Protein AF-A0A0F9FQX2-F1 (afdb_monomer)

Organism: NCBI:txid412755

Mean predicted aligned error: 5.9 Å

Foldseek 3Di:
DDDDDDPDDPVRLLVVLLVVLVVVLVVQPPFAEEEEEEPDQQVVSVVSNVVNHPDDYHYWYWHWDQDPDPDRPLDIDTPDDTPDDCPPGHYHYTYNDDDPVSND

Sequence (104 aa):
MVTGKPLYTVNQIQDRVKEIADQVSRDFKGKELVVISILKGAFMFTSDLVRHIKVPLTMDFIIASSYLKTDSTGDITIHSDIRENIMDKDVLLVEDIIDSGVTL

Secondary structure (DSSP, 8-state):
---S--SS-HHHHHHHHHHHHHHHHHHTTTS-EEEEEEETTTHHHHHHHHTT--S-EEEEEEEEEE---SS----EEEEE---S--TTSEEEEE-S--SSSTT-

Solvent-accessible surface area (backbone atoms only — not comparable to full-atom values): 6418 Å² total; per-residue (Å²): 133,86,88,77,77,83,90,67,54,71,64,60,51,54,52,50,36,46,54,52,14,54,46,51,31,61,78,43,59,96,48,61,36,37,37,37,34,38,40,75,76,10,50,65,60,48,56,59,27,59,76,52,39,80,49,74,67,48,78,46,51,32,34,59,47,71,62,88,51,102,63,84,79,58,60,67,46,75,80,36,72,66,84,74,88,59,82,100,44,49,75,46,79,39,70,70,77,82,83,88,51,62,90,105

pLDDT: mean 88.08, std 15.4, range [46.09, 98.69]

Nearest PDB structures (foldseek):
  1r3u-assembly1_A  TM=9.467E-01  e=4.058E-10  Caldanaerobacter subterraneus subsp. tengcongensis
  4rqb-assembly1_A  TM=9.625E-01  e=9.499E-10  Staphylococcus aureus subsp. aureus USA300_TCH1516
  4rqa-assembly1_A  TM=9.697E-01  e=4.276E-09  Staphylococcus aureus subsp. aureus USA300_TCH1516
  2geb-assembly1_A  TM=8.931E-01  e=1.014E-09  Caldanaerobacter subterraneus subsp. tengcongensis
  3h83-assembly1_A  TM=8.248E-01  e=3.249E-08  Bacillus anthracis str. 'Ames Ancestor'

InterPro domains:
  IPR000836 Phosphoribosyltransferase domain [PF00156] (11-104)
  IPR000836 Phosphoribosyltransferase domain [cd06223] (17-104)
  IPR029057 Phosphoribosyltransferase-like [G3DSA:3.40.50.2020] (2-104)
  IPR029057 Phosphoribosyltransferase-like [SSF53271] (7-104)
  IPR050408 Hypoxanthine-guanine phosphoribosyltransferase [PTHR43340] (7-104)

Structure (mmCIF, N/CA/C/O backbone):
data_AF-A0A0F9FQX2-F1
#
_entry.id   AF-A0A0F9FQX2-F1
#
loop_
_atom_site.group_PDB
_atom_site.id
_atom_site.type_symbol
_atom_site.label_atom_id
_atom_site.label_alt_id
_atom_site.label_comp_id
_atom_site.label_asym_id
_atom_site.label_entity_id
_atom_site.label_seq_id
_atom_site.pdbx_PDB_ins_code
_atom_site.Cartn_x
_atom_site.Cartn_y
_atom_site.Cartn_z
_atom_site.occupancy
_atom_site.B_iso_or_equiv
_atom_site.auth_seq_id
_atom_site.auth_comp_id
_atom_site.auth_asym_id
_atom_site.auth_atom_id
_atom_site.pdbx_PDB_model_num
ATOM 1 N N . MET A 1 1 ? 23.729 -0.769 -13.251 1.00 48.34 1 MET A N 1
ATOM 2 C CA . MET A 1 1 ? 23.582 0.247 -14.315 1.00 48.34 1 MET A CA 1
ATOM 3 C C . MET A 1 1 ? 22.092 0.393 -14.560 1.00 48.34 1 MET A C 1
ATOM 5 O O . MET A 1 1 ? 21.460 -0.622 -14.811 1.00 48.34 1 MET A O 1
ATOM 9 N N . VAL A 1 2 ? 21.513 1.579 -14.372 1.00 59.69 2 VAL A N 1
ATOM 10 C CA . VAL A 1 2 ? 20.082 1.790 -14.644 1.00 59.69 2 VAL A CA 1
ATOM 11 C C . VAL A 1 2 ? 19.946 2.103 -16.130 1.00 59.69 2 VAL A C 1
ATOM 13 O O . VAL A 1 2 ? 20.414 3.142 -16.588 1.00 59.69 2 VAL A O 1
ATOM 16 N N . THR A 1 3 ? 19.366 1.185 -16.893 1.00 72.31 3 THR A N 1
ATOM 17 C CA . THR A 1 3 ? 18.969 1.406 -18.287 1.00 72.31 3 THR A CA 1
ATOM 18 C C . THR A 1 3 ? 17.573 2.023 -18.296 1.00 72.31 3 THR A C 1
ATOM 20 O O . THR A 1 3 ? 16.602 1.350 -17.973 1.00 72.31 3 THR A O 1
ATOM 23 N N . GLY A 1 4 ? 17.464 3.310 -18.636 1.00 84.25 4 GLY A N 1
ATOM 24 C CA . GLY A 1 4 ? 16.175 4.000 -18.777 1.00 84.25 4 GLY A CA 1
ATOM 25 C C . GLY A 1 4 ? 16.178 5.442 -18.267 1.00 84.25 4 GLY A C 1
ATOM 26 O O . GLY A 1 4 ? 17.123 5.887 -17.617 1.00 84.25 4 GLY A O 1
ATOM 27 N N . LYS A 1 5 ? 15.107 6.180 -18.579 1.00 89.44 5 LYS A N 1
ATOM 28 C CA . LYS A 1 5 ? 14.810 7.490 -17.977 1.00 89.44 5 LYS A CA 1
ATOM 29 C C . LYS A 1 5 ? 13.818 7.282 -16.824 1.00 89.44 5 LYS A C 1
ATOM 31 O O . LYS A 1 5 ? 12.867 6.529 -17.024 1.00 89.44 5 LYS A O 1
ATOM 36 N N . PRO A 1 6 ? 13.999 7.921 -15.652 1.00 89.81 6 PRO A N 1
ATOM 37 C CA . PRO A 1 6 ? 13.015 7.845 -14.573 1.00 89.81 6 PRO A CA 1
ATOM 38 C C . PRO A 1 6 ? 11.630 8.300 -15.054 1.00 89.81 6 PRO A C 1
ATOM 40 O O . PRO A 1 6 ? 11.515 9.393 -15.607 1.00 89.81 6 PRO A O 1
ATOM 43 N N . LEU A 1 7 ? 10.597 7.472 -14.849 1.00 94.69 7 LEU A N 1
ATOM 44 C CA . LEU A 1 7 ? 9.203 7.843 -15.142 1.00 94.69 7 LEU A CA 1
ATOM 45 C C . LEU A 1 7 ? 8.644 8.785 -14.072 1.00 94.69 7 LEU A C 1
ATOM 47 O O . LEU A 1 7 ? 7.994 9.775 -14.395 1.00 94.69 7 LEU A O 1
ATOM 51 N N . TYR A 1 8 ? 8.937 8.487 -12.806 1.00 96.00 8 TYR A N 1
ATOM 52 C CA . TYR A 1 8 ? 8.529 9.285 -11.659 1.00 96.00 8 TYR A CA 1
ATOM 53 C C . TYR A 1 8 ? 9.736 9.606 -10.788 1.00 96.00 8 TYR A C 1
ATOM 55 O O . TYR A 1 8 ? 10.628 8.779 -10.580 1.00 96.00 8 TYR A O 1
ATOM 63 N N . THR A 1 9 ? 9.758 10.829 -10.273 1.00 96.75 9 THR A N 1
ATOM 64 C CA . THR A 1 9 ? 10.696 11.239 -9.230 1.00 96.75 9 THR A CA 1
ATOM 65 C C . THR A 1 9 ? 10.264 10.687 -7.875 1.00 96.75 9 THR A C 1
ATOM 67 O O . THR A 1 9 ? 9.094 10.378 -7.653 1.00 96.75 9 THR A O 1
ATOM 70 N N . VAL A 1 10 ? 11.203 10.633 -6.930 1.00 96.06 10 VAL A N 1
ATOM 71 C CA . VAL A 1 10 ? 10.913 10.239 -5.543 1.00 96.06 10 VAL A CA 1
ATOM 72 C C . VAL A 1 10 ? 9.813 11.117 -4.938 1.00 96.06 10 VAL A C 1
ATOM 74 O O . VAL A 1 10 ? 8.893 10.590 -4.325 1.00 96.06 10 VAL A O 1
ATOM 77 N N . ASN A 1 11 ? 9.856 12.434 -5.165 1.00 98.00 11 ASN A N 1
ATOM 78 C CA . ASN A 1 11 ? 8.852 13.357 -4.630 1.00 98.00 11 ASN A CA 1
ATOM 79 C C . ASN A 1 11 ? 7.458 13.080 -5.203 1.00 98.00 11 ASN A C 1
ATOM 81 O O . ASN A 1 11 ? 6.510 12.991 -4.437 1.00 98.00 11 ASN A O 1
ATOM 85 N N . GLN A 1 12 ? 7.341 12.842 -6.515 1.00 98.19 12 GLN A N 1
ATOM 86 C CA . GLN A 1 12 ? 6.054 12.494 -7.130 1.00 98.19 12 GLN A CA 1
ATOM 87 C C . GLN A 1 12 ? 5.451 11.220 -6.528 1.00 98.19 12 GLN A C 1
ATOM 89 O O . GLN A 1 12 ? 4.247 11.168 -6.292 1.00 98.19 12 GLN A O 1
ATOM 94 N N . ILE A 1 13 ? 6.281 10.207 -6.255 1.00 98.12 13 ILE A N 1
ATOM 95 C CA . ILE A 1 13 ? 5.826 8.968 -5.6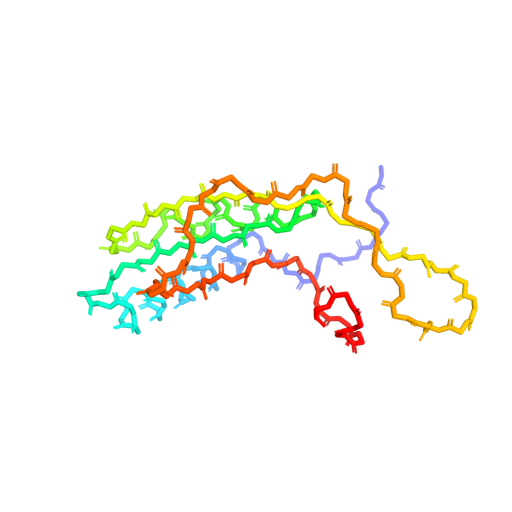14 1.00 98.12 13 ILE A CA 1
ATOM 96 C C . ILE A 1 13 ? 5.362 9.257 -4.183 1.00 98.12 13 ILE A C 1
ATOM 98 O O . ILE A 1 13 ? 4.258 8.871 -3.814 1.00 98.12 13 ILE A O 1
ATOM 102 N N . GLN A 1 14 ? 6.163 9.970 -3.387 1.00 98.38 14 GLN A N 1
ATOM 103 C CA . GLN A 1 14 ? 5.827 10.272 -1.991 1.00 98.38 14 GLN A CA 1
ATOM 104 C C . GLN A 1 14 ? 4.580 11.153 -1.856 1.00 98.38 14 GLN A C 1
ATOM 106 O O . GLN A 1 14 ? 3.764 10.925 -0.964 1.00 98.38 14 GLN A O 1
ATOM 111 N N . ASP A 1 15 ? 4.408 12.137 -2.735 1.00 98.56 15 ASP A N 1
ATOM 112 C CA . ASP A 1 15 ? 3.223 12.993 -2.741 1.00 98.56 15 ASP A CA 1
ATOM 113 C C . ASP A 1 15 ? 1.979 12.174 -3.094 1.00 98.56 15 ASP A C 1
ATOM 115 O O . ASP A 1 15 ? 0.975 12.236 -2.382 1.00 98.56 15 ASP A O 1
ATOM 119 N N . ARG A 1 16 ? 2.076 11.296 -4.101 1.00 98.50 16 ARG A N 1
ATOM 120 C CA . ARG A 1 16 ? 0.962 10.417 -4.462 1.00 98.50 16 ARG A CA 1
ATOM 121 C C . ARG A 1 16 ? 0.620 9.414 -3.359 1.00 98.50 16 ARG A C 1
ATOM 123 O O . ARG A 1 16 ? -0.557 9.172 -3.104 1.00 98.50 16 ARG A O 1
ATOM 130 N N . VAL A 1 17 ? 1.621 8.858 -2.678 1.00 98.62 17 VAL A N 1
ATOM 131 C CA . VAL A 1 17 ? 1.415 7.973 -1.521 1.00 98.62 17 VAL A CA 1
ATOM 132 C C . VAL A 1 17 ? 0.632 8.689 -0.419 1.00 98.62 17 VAL A C 1
ATOM 134 O O . VAL A 1 17 ? -0.322 8.121 0.111 1.00 98.62 17 VAL A O 1
ATOM 137 N N . LYS A 1 18 ? 0.989 9.938 -0.093 1.00 98.69 18 LYS A N 1
ATOM 138 C CA . LYS A 1 18 ? 0.277 10.735 0.921 1.00 98.69 18 LYS A CA 1
ATOM 139 C C . LYS A 1 18 ? -1.175 10.984 0.532 1.00 98.69 18 LYS A C 1
ATOM 141 O O . LYS A 1 18 ? -2.057 10.819 1.369 1.00 98.69 18 LYS A O 1
ATOM 146 N N . GLU A 1 19 ? -1.428 11.333 -0.729 1.00 98.69 19 GLU A N 1
ATOM 147 C CA . GLU A 1 19 ? -2.790 11.533 -1.237 1.00 98.69 19 GLU A CA 1
ATOM 148 C C . GLU A 1 19 ? -3.650 10.271 -1.079 1.00 98.69 19 GLU A C 1
ATOM 150 O O . GLU A 1 19 ? -4.789 10.354 -0.611 1.00 98.69 19 GLU A O 1
ATOM 155 N N . ILE A 1 20 ? -3.095 9.104 -1.429 1.00 98.56 20 ILE A N 1
ATOM 156 C CA . ILE A 1 20 ? -3.780 7.812 -1.290 1.00 98.56 20 ILE A CA 1
ATOM 157 C C . ILE A 1 20 ? -4.006 7.494 0.193 1.00 98.56 20 ILE A C 1
ATOM 159 O O . ILE A 1 20 ? -5.114 7.125 0.575 1.00 98.56 20 ILE A O 1
ATOM 163 N N . ALA A 1 21 ? -3.004 7.687 1.052 1.00 98.69 21 ALA A N 1
ATOM 164 C CA . ALA A 1 21 ? -3.136 7.452 2.488 1.00 98.69 21 ALA A CA 1
ATOM 165 C C . ALA A 1 21 ? -4.200 8.350 3.140 1.00 98.69 21 ALA A C 1
ATOM 167 O O . ALA A 1 21 ? -4.968 7.891 3.991 1.00 98.69 21 ALA A O 1
ATOM 168 N N . ASP A 1 22 ? -4.285 9.618 2.730 1.00 98.69 22 ASP A N 1
ATOM 169 C CA . ASP A 1 22 ? -5.316 10.545 3.195 1.00 98.69 22 ASP A CA 1
ATOM 170 C C . ASP A 1 22 ? -6.710 10.122 2.714 1.00 98.69 22 ASP A C 1
ATOM 172 O O . ASP A 1 22 ? -7.682 10.288 3.452 1.00 98.69 22 ASP A O 1
ATOM 176 N N . GLN A 1 23 ? -6.825 9.565 1.504 1.00 98.62 23 GLN A N 1
ATOM 177 C CA . GLN A 1 23 ? -8.072 8.976 1.015 1.00 98.62 23 GLN A CA 1
ATOM 178 C C . GLN A 1 23 ? -8.480 7.756 1.845 1.00 98.62 23 GLN A C 1
ATOM 180 O O . GLN A 1 23 ? -9.568 7.760 2.417 1.00 98.62 23 GLN A O 1
ATOM 185 N N . VAL A 1 24 ? -7.583 6.783 2.014 1.00 98.56 24 VAL A N 1
ATOM 186 C CA . VAL A 1 24 ? -7.811 5.595 2.853 1.00 98.56 24 VAL A CA 1
ATOM 187 C C . VAL A 1 24 ? -8.224 6.008 4.272 1.00 98.56 24 VAL A C 1
ATOM 189 O O . VAL A 1 24 ? -9.215 5.526 4.811 1.00 98.56 24 VAL A O 1
ATOM 192 N N . SER A 1 25 ? -7.540 6.986 4.865 1.00 98.56 25 SER A N 1
ATOM 193 C CA . SER A 1 25 ? -7.863 7.470 6.215 1.00 98.56 25 SER A CA 1
ATOM 194 C C . SER A 1 25 ? -9.275 8.054 6.334 1.00 98.56 25 SER A C 1
ATOM 196 O O . SER A 1 25 ? -9.880 7.976 7.404 1.00 98.56 25 SER A O 1
ATOM 198 N N . ARG A 1 26 ? -9.803 8.667 5.267 1.00 98.44 26 ARG A N 1
ATOM 199 C CA . ARG A 1 26 ? -11.188 9.163 5.238 1.00 98.44 26 ARG A CA 1
ATOM 200 C C . ARG A 1 26 ? -12.179 8.017 5.072 1.00 98.44 26 ARG A C 1
ATOM 202 O O . ARG A 1 26 ? -13.149 7.961 5.824 1.00 98.44 26 ARG A O 1
ATOM 209 N N . ASP A 1 27 ? -11.911 7.116 4.135 1.00 98.31 27 ASP A N 1
ATOM 210 C CA . ASP A 1 27 ? -12.835 6.053 3.729 1.00 98.31 27 ASP A CA 1
ATOM 211 C C . ASP A 1 27 ? -13.005 4.975 4.818 1.00 98.31 27 ASP A C 1
ATOM 213 O O . ASP A 1 27 ? -14.082 4.390 4.965 1.00 98.31 27 ASP A O 1
ATOM 217 N N . PHE A 1 28 ? -11.970 4.762 5.637 1.00 98.00 28 PHE A N 1
ATOM 218 C CA . PHE A 1 28 ? -11.960 3.784 6.734 1.00 98.00 28 PHE A CA 1
ATOM 219 C C . PHE A 1 28 ? -12.060 4.422 8.128 1.00 98.00 28 PHE A C 1
ATOM 221 O O . PHE A 1 28 ? -11.761 3.788 9.142 1.00 98.00 28 PHE A O 1
ATOM 228 N N . LYS A 1 29 ? -12.499 5.683 8.226 1.00 97.75 29 LYS A N 1
ATOM 229 C CA . LYS A 1 29 ? -12.668 6.351 9.523 1.00 97.75 29 LYS A CA 1
ATOM 230 C C . LYS A 1 29 ? -13.690 5.612 10.395 1.00 97.75 29 LYS A C 1
ATOM 232 O O . LYS A 1 29 ? -14.857 5.506 10.035 1.00 97.75 29 LYS A O 1
ATOM 237 N N . GLY A 1 30 ? -13.253 5.183 11.581 1.00 96.62 30 GLY A N 1
ATOM 238 C CA . GLY A 1 30 ? -14.098 4.469 12.545 1.00 96.62 30 GLY A CA 1
ATOM 239 C C . GLY A 1 30 ? -14.350 3.001 12.193 1.00 96.62 30 GLY A C 1
ATOM 240 O O . GLY A 1 30 ? -15.228 2.396 12.800 1.00 96.62 30 GLY A O 1
ATOM 241 N N . LYS A 1 31 ? -13.603 2.448 11.231 1.00 96.31 31 LYS A N 1
ATOM 242 C CA . LYS A 1 31 ? -13.680 1.045 10.824 1.00 96.31 31 LYS A CA 1
ATOM 243 C C . LYS A 1 31 ? -12.472 0.250 11.320 1.00 96.31 31 LYS A C 1
ATOM 245 O O . LYS A 1 31 ? -11.426 0.829 11.617 1.00 96.31 31 LYS A O 1
ATOM 250 N N . GLU A 1 32 ? -12.609 -1.071 11.374 1.00 95.69 32 GLU A N 1
ATOM 251 C CA . GLU A 1 32 ? -11.493 -1.984 11.635 1.00 95.69 32 GLU A CA 1
ATOM 252 C C . GLU A 1 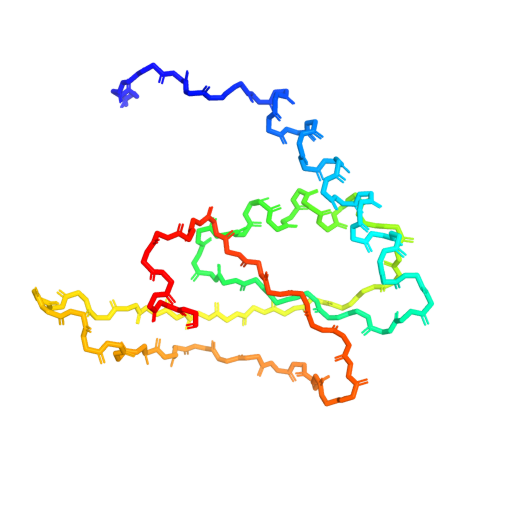32 ? -10.790 -2.330 10.318 1.00 95.69 32 GLU A C 1
ATOM 254 O O . GLU A 1 32 ? -11.256 -3.180 9.562 1.00 95.69 32 GLU A O 1
ATOM 259 N N . LEU A 1 33 ? -9.681 -1.642 10.035 1.00 98.12 33 LEU A N 1
ATOM 260 C CA . LEU A 1 33 ? -8.918 -1.814 8.800 1.00 98.12 33 LEU A CA 1
ATOM 261 C C . LEU A 1 33 ? -7.827 -2.886 8.949 1.00 98.12 33 LEU A C 1
ATOM 263 O O . LEU A 1 33 ? -6.961 -2.788 9.823 1.00 98.12 33 LEU A O 1
ATOM 267 N N . VAL A 1 34 ? -7.811 -3.855 8.035 1.00 98.19 34 VAL A N 1
ATOM 268 C CA . VAL A 1 34 ? -6.693 -4.789 7.837 1.00 98.19 34 VAL A CA 1
ATOM 269 C C . VAL A 1 34 ? -6.053 -4.524 6.480 1.00 98.19 34 VAL A C 1
ATOM 271 O O . VAL A 1 34 ? -6.703 -4.623 5.442 1.00 98.19 34 VAL A O 1
ATOM 274 N N . VAL A 1 35 ? -4.766 -4.191 6.479 1.00 98.12 35 VAL A N 1
ATOM 275 C CA . VAL A 1 35 ? -3.983 -4.001 5.256 1.00 98.12 35 VAL A CA 1
ATOM 276 C C . VAL A 1 35 ? -3.246 -5.296 4.933 1.00 98.12 35 VAL A C 1
ATOM 278 O O . VAL A 1 35 ? -2.417 -5.748 5.720 1.00 98.12 35 VAL A O 1
ATOM 281 N N . ILE A 1 36 ? -3.514 -5.875 3.767 1.00 97.31 36 ILE A N 1
ATOM 282 C CA . ILE A 1 36 ? -2.835 -7.076 3.278 1.00 97.31 36 ILE A CA 1
ATOM 283 C C . ILE A 1 36 ? -1.909 -6.666 2.139 1.00 97.31 36 ILE A C 1
ATOM 285 O O . ILE A 1 36 ? -2.364 -6.142 1.128 1.00 97.31 36 ILE A O 1
ATOM 289 N N . SER A 1 37 ? -0.608 -6.904 2.275 1.00 96.00 37 SER A N 1
ATOM 290 C CA . SER A 1 37 ? 0.358 -6.605 1.213 1.00 96.00 37 SER A CA 1
ATOM 291 C C . SER A 1 37 ? 0.782 -7.867 0.477 1.00 96.00 37 SER A C 1
ATOM 293 O O . SER A 1 37 ? 1.224 -8.837 1.097 1.00 96.00 37 SER A O 1
ATOM 295 N N . ILE A 1 38 ? 0.746 -7.822 -0.854 1.00 92.81 38 ILE A N 1
ATOM 296 C CA . ILE A 1 38 ? 1.248 -8.910 -1.694 1.00 92.81 38 ILE A CA 1
ATOM 297 C C . ILE A 1 38 ? 2.773 -8.799 -1.795 1.00 92.81 38 ILE A C 1
ATOM 299 O O . ILE A 1 38 ? 3.334 -7.824 -2.301 1.00 92.81 38 ILE A O 1
ATOM 303 N N . LEU A 1 39 ? 3.472 -9.799 -1.270 1.00 93.12 39 LEU A N 1
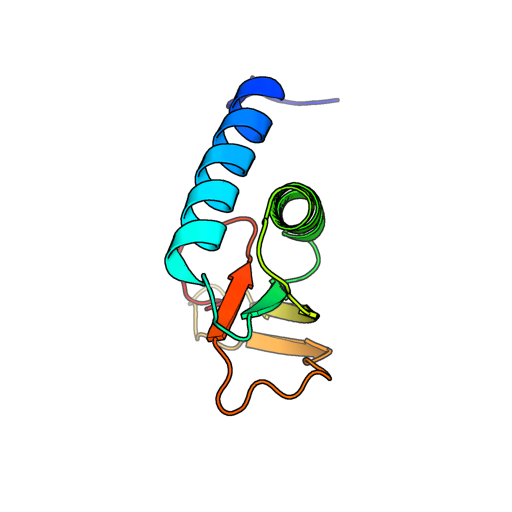ATOM 304 C CA . LEU A 1 39 ? 4.921 -9.893 -1.349 1.00 93.12 39 LEU A CA 1
ATOM 305 C C . LEU A 1 39 ? 5.359 -10.509 -2.685 1.00 93.12 39 LEU A C 1
ATOM 307 O O . LEU A 1 39 ? 4.733 -11.422 -3.208 1.00 93.12 39 LEU A O 1
ATOM 311 N N . LYS A 1 40 ? 6.502 -10.092 -3.237 1.00 90.00 40 LYS A N 1
ATOM 312 C CA . LYS A 1 40 ? 7.511 -9.204 -2.614 1.00 90.00 40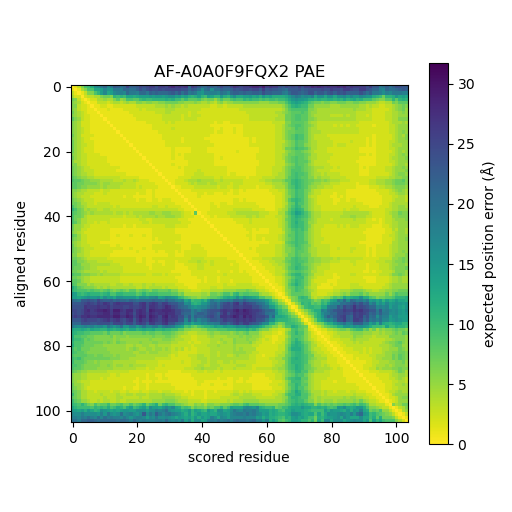 LYS A CA 1
ATOM 313 C C . LYS A 1 40 ? 7.405 -7.739 -3.042 1.00 90.00 40 LYS A C 1
ATOM 315 O O . LYS A 1 40 ? 7.826 -6.871 -2.282 1.00 90.00 40 LYS A O 1
ATOM 320 N N . GLY A 1 41 ? 6.885 -7.480 -4.240 1.00 90.12 41 GLY A N 1
ATOM 321 C CA . GLY A 1 41 ? 7.012 -6.194 -4.930 1.00 90.12 41 GLY A CA 1
ATOM 322 C C . GLY A 1 41 ? 6.339 -5.023 -4.215 1.00 90.12 41 GLY A 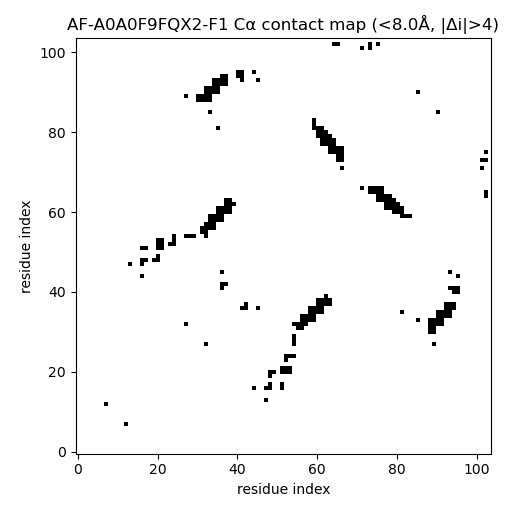C 1
ATOM 323 O O . GLY A 1 41 ? 6.923 -3.943 -4.122 1.00 90.12 41 GLY A O 1
ATOM 324 N N . ALA A 1 42 ? 5.175 -5.253 -3.603 1.00 94.06 42 ALA A N 1
ATOM 325 C CA . ALA A 1 42 ? 4.402 -4.185 -2.973 1.00 94.06 42 ALA A CA 1
ATOM 326 C C . ALA A 1 42 ? 4.994 -3.681 -1.649 1.00 94.06 42 ALA A C 1
ATOM 328 O O . ALA A 1 42 ? 4.630 -2.599 -1.203 1.00 94.06 42 ALA A O 1
ATOM 329 N N . PHE A 1 43 ? 5.926 -4.412 -1.020 1.00 95.44 43 PHE A N 1
ATOM 330 C CA . PHE A 1 43 ? 6.379 -4.135 0.351 1.00 95.44 43 PHE A CA 1
ATOM 331 C C . PHE A 1 43 ? 6.804 -2.676 0.586 1.00 95.44 43 PHE A C 1
ATOM 333 O O . PHE A 1 43 ? 6.402 -2.070 1.580 1.00 95.44 43 PHE A O 1
ATOM 340 N N . MET A 1 44 ? 7.606 -2.105 -0.320 1.00 96.69 44 MET A N 1
ATOM 341 C CA . MET A 1 44 ? 8.088 -0.726 -0.176 1.00 96.69 44 MET A CA 1
ATOM 342 C C . MET A 1 44 ? 6.938 0.279 -0.279 1.00 96.69 44 MET A C 1
ATOM 344 O O . MET A 1 44 ? 6.827 1.171 0.558 1.00 96.69 44 MET A O 1
ATOM 348 N N . PHE A 1 45 ? 6.055 0.099 -1.264 1.00 97.56 45 PHE A N 1
ATOM 349 C CA . PHE A 1 45 ? 4.882 0.949 -1.443 1.00 97.56 45 PHE A CA 1
ATOM 350 C C . PHE A 1 45 ? 3.930 0.846 -0.247 1.00 97.56 45 PHE A C 1
ATOM 352 O O . PHE A 1 45 ? 3.532 1.870 0.305 1.00 97.56 45 PHE A O 1
ATOM 359 N N . THR A 1 46 ? 3.644 -0.370 0.224 1.00 98.00 46 THR A N 1
ATOM 360 C CA . THR A 1 46 ? 2.844 -0.609 1.429 1.00 98.00 46 THR A CA 1
ATOM 361 C C . THR A 1 46 ? 3.458 0.082 2.644 1.00 98.00 46 THR A C 1
ATOM 363 O O . THR A 1 46 ? 2.744 0.756 3.381 1.00 98.00 46 THR A O 1
ATOM 366 N N . SER A 1 47 ? 4.773 -0.039 2.859 1.00 97.94 47 SER A N 1
ATOM 367 C CA . SER A 1 47 ? 5.455 0.601 3.993 1.00 97.94 47 SER A CA 1
ATOM 368 C C . SER A 1 47 ? 5.352 2.128 3.948 1.00 97.94 47 SER A C 1
ATOM 370 O O . SER A 1 47 ? 5.130 2.770 4.977 1.00 97.94 47 SER A O 1
ATOM 372 N N . ASP A 1 48 ? 5.482 2.729 2.767 1.00 98.12 48 ASP A N 1
ATOM 373 C CA . ASP A 1 48 ? 5.303 4.171 2.595 1.00 98.12 48 ASP A CA 1
ATOM 374 C C . ASP A 1 48 ? 3.844 4.583 2.827 1.00 98.12 48 ASP A C 1
ATOM 376 O O . ASP A 1 48 ? 3.589 5.585 3.498 1.00 98.12 48 ASP A O 1
ATOM 380 N N . LEU A 1 49 ? 2.892 3.790 2.333 1.00 98.62 49 LEU A N 1
ATOM 381 C CA . LEU A 1 49 ? 1.459 4.035 2.460 1.00 98.62 49 LEU A CA 1
ATOM 382 C C . LEU A 1 49 ? 0.989 3.970 3.916 1.00 98.62 49 LEU A C 1
ATOM 384 O O . LEU A 1 49 ? 0.431 4.941 4.427 1.00 98.62 49 LEU A O 1
ATOM 388 N N . VAL A 1 50 ? 1.249 2.860 4.611 1.00 98.06 50 VAL A N 1
ATOM 389 C CA . VAL A 1 50 ? 0.731 2.629 5.970 1.00 98.06 50 VAL A CA 1
ATOM 390 C C . VAL A 1 50 ? 1.292 3.605 7.000 1.00 98.06 50 VAL A C 1
ATOM 392 O O . VAL A 1 50 ? 0.590 3.956 7.942 1.00 98.06 50 VAL A O 1
ATOM 395 N N . ARG A 1 51 ? 2.508 4.132 6.789 1.00 97.94 51 ARG A N 1
ATOM 396 C CA . ARG A 1 51 ? 3.096 5.183 7.641 1.00 97.94 51 ARG A CA 1
ATOM 397 C C . ARG A 1 51 ? 2.337 6.510 7.583 1.00 97.94 51 ARG A C 1
ATOM 399 O O . ARG A 1 51 ? 2.480 7.317 8.498 1.00 97.94 51 ARG A O 1
ATOM 406 N N . HIS A 1 52 ? 1.562 6.744 6.526 1.00 98.44 52 HIS A N 1
ATOM 407 C CA . HIS A 1 52 ? 0.770 7.961 6.349 1.00 98.44 52 HIS A CA 1
ATOM 408 C C . HIS A 1 52 ? -0.723 7.765 6.658 1.00 98.44 52 HIS A C 1
ATOM 410 O O . HIS A 1 52 ? -1.446 8.760 6.753 1.00 98.44 52 HIS A O 1
ATOM 416 N N . ILE A 1 53 ? -1.201 6.526 6.828 1.00 98.44 53 ILE A N 1
ATOM 417 C CA . ILE A 1 53 ? -2.594 6.251 7.204 1.00 98.44 53 ILE A CA 1
ATOM 418 C C . ILE A 1 53 ? -2.822 6.671 8.666 1.00 98.44 53 ILE A C 1
ATOM 420 O O . ILE A 1 53 ? -2.030 6.363 9.553 1.00 98.44 53 ILE A O 1
ATOM 424 N N . LYS A 1 54 ? -3.917 7.396 8.919 1.00 97.62 54 LYS A N 1
ATOM 425 C CA . LYS A 1 54 ? -4.230 8.043 10.211 1.00 97.62 54 LYS A CA 1
ATOM 426 C C . LYS A 1 54 ? -5.310 7.325 11.023 1.00 97.62 54 LYS A C 1
ATOM 428 O O . LYS A 1 54 ? -5.740 7.840 12.054 1.00 97.62 54 LYS A O 1
ATOM 433 N N . VAL A 1 55 ? -5.779 6.173 10.554 1.00 97.19 55 VAL A N 1
ATOM 434 C CA . VAL A 1 55 ? -6.719 5.311 11.281 1.00 97.19 55 VAL A CA 1
ATOM 435 C C . VAL A 1 55 ? -5.977 4.106 11.862 1.00 97.19 55 VAL A C 1
ATOM 437 O O . VAL A 1 55 ? -4.971 3.692 11.281 1.00 97.19 55 VAL A O 1
ATOM 440 N N . PRO A 1 56 ? -6.434 3.538 12.993 1.00 96.81 56 PRO A N 1
ATOM 441 C CA . PRO A 1 56 ? -5.904 2.273 13.484 1.00 96.81 56 PRO A CA 1
ATOM 442 C C . PRO A 1 56 ? -6.024 1.192 12.409 1.00 96.81 56 PRO A C 1
ATOM 444 O O . PRO A 1 56 ? -7.066 1.071 11.766 1.00 96.81 56 PRO A O 1
ATOM 447 N N . LEU A 1 57 ? -4.959 0.421 12.221 1.00 97.19 57 LEU A N 1
ATOM 448 C CA . LEU A 1 57 ? -4.924 -0.677 11.266 1.00 97.19 57 LEU A CA 1
ATOM 449 C C . LEU A 1 57 ? -4.084 -1.833 11.803 1.00 97.19 57 LEU A C 1
ATOM 451 O O . LEU A 1 57 ? -3.160 -1.621 12.593 1.00 97.19 57 LEU A O 1
ATOM 455 N N . THR A 1 58 ? -4.380 -3.033 11.316 1.00 97.19 58 THR A N 1
ATOM 456 C CA . THR A 1 58 ? -3.507 -4.209 11.417 1.00 97.19 58 THR A CA 1
ATOM 457 C C . THR A 1 58 ? -2.923 -4.510 10.038 1.00 97.19 58 THR A C 1
ATOM 459 O O . THR A 1 58 ? -3.520 -4.154 9.022 1.00 97.19 58 THR A O 1
ATOM 462 N N . MET A 1 59 ? -1.747 -5.137 9.982 1.00 96.19 59 MET A N 1
ATOM 463 C CA . MET A 1 59 ? -1.098 -5.519 8.727 1.00 96.19 59 MET A CA 1
ATOM 464 C C . MET A 1 59 ? -0.819 -7.015 8.663 1.00 96.19 59 MET A C 1
ATOM 466 O O . MET A 1 59 ? -0.376 -7.592 9.653 1.00 96.19 59 MET A O 1
ATOM 470 N N . ASP A 1 60 ? -0.972 -7.589 7.473 1.00 96.50 60 ASP A N 1
ATOM 471 C CA . ASP A 1 60 ? -0.505 -8.936 7.148 1.00 96.50 60 ASP A CA 1
ATOM 472 C C . ASP A 1 60 ? 0.004 -9.021 5.699 1.00 96.50 60 ASP A C 1
ATOM 474 O O . ASP A 1 60 ? -0.066 -8.054 4.930 1.00 96.50 60 ASP A O 1
ATOM 478 N N . PHE A 1 61 ? 0.560 -10.169 5.322 1.00 95.62 61 PHE A N 1
ATOM 479 C CA . PHE A 1 61 ? 1.219 -10.373 4.039 1.00 95.62 61 PHE A CA 1
ATOM 480 C C . PHE A 1 61 ? 0.815 -11.697 3.398 1.00 95.62 61 PHE A C 1
ATOM 482 O O . PHE A 1 61 ? 0.788 -12.734 4.056 1.00 95.62 61 PHE A O 1
ATOM 489 N N . ILE A 1 62 ? 0.614 -11.671 2.081 1.00 93.94 62 ILE A N 1
ATOM 490 C CA . ILE A 1 62 ? 0.464 -12.876 1.256 1.00 93.94 62 ILE A CA 1
ATOM 491 C C . ILE A 1 62 ? 1.702 -13.013 0.378 1.00 93.94 62 ILE A C 1
ATOM 493 O O . ILE A 1 62 ? 2.200 -12.0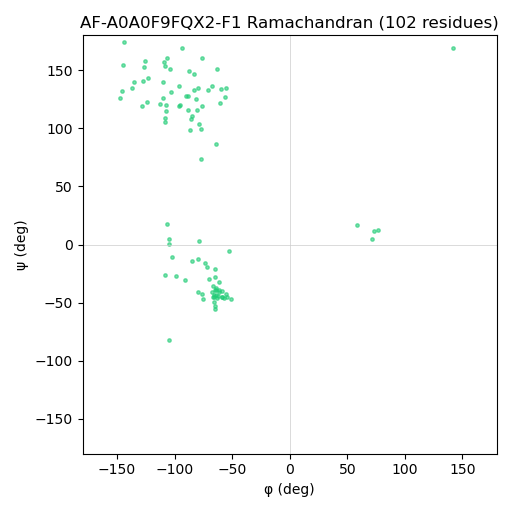28 -0.165 1.00 93.94 62 ILE A O 1
ATOM 497 N N . ILE A 1 63 ? 2.200 -14.237 0.207 1.00 91.94 63 ILE A N 1
ATOM 498 C CA . ILE A 1 63 ? 3.187 -14.553 -0.830 1.00 91.94 63 ILE A CA 1
ATOM 499 C C . ILE A 1 63 ? 2.470 -15.381 -1.887 1.00 91.94 63 ILE A C 1
ATOM 501 O O . ILE A 1 63 ? 2.165 -16.549 -1.650 1.00 91.94 63 ILE A O 1
ATOM 505 N N . ALA A 1 64 ? 2.240 -14.789 -3.053 1.00 84.12 64 ALA A N 1
ATOM 506 C CA . ALA A 1 64 ? 1.606 -15.448 -4.184 1.00 84.12 64 ALA A CA 1
ATOM 507 C C . ALA A 1 64 ? 2.476 -15.327 -5.439 1.00 84.12 64 ALA A C 1
ATOM 509 O O . ALA A 1 64 ? 3.270 -14.396 -5.582 1.00 84.12 64 ALA A O 1
ATOM 510 N N . SER A 1 65 ? 2.347 -16.288 -6.349 1.00 77.06 65 SER A N 1
ATOM 511 C CA . SER A 1 65 ? 2.959 -16.217 -7.677 1.00 77.06 65 SER A CA 1
ATOM 512 C C . SER A 1 65 ? 1.974 -16.682 -8.737 1.00 77.06 65 SER A C 1
ATOM 514 O O . SER A 1 65 ? 1.371 -17.748 -8.579 1.00 77.06 65 SER A O 1
ATOM 516 N N . SER A 1 66 ? 1.872 -15.938 -9.834 1.00 68.69 66 SER A N 1
ATOM 517 C CA . SER A 1 66 ? 1.148 -16.371 -11.026 1.00 68.69 66 SER A CA 1
ATOM 518 C C . SER A 1 66 ? 2.011 -17.328 -11.856 1.00 68.69 66 SER A C 1
ATOM 520 O O . SER A 1 66 ? 3.203 -17.094 -12.079 1.00 68.69 66 SER A O 1
ATOM 522 N N . TYR A 1 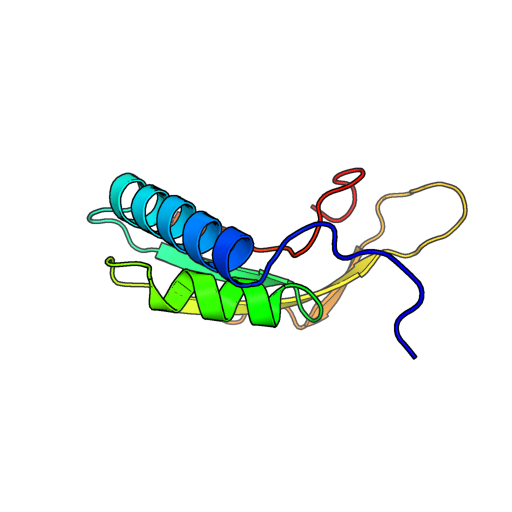67 ? 1.427 -18.435 -12.318 1.00 55.59 67 TYR A N 1
ATOM 523 C CA . TYR A 1 67 ? 2.083 -19.290 -13.307 1.00 55.59 67 TYR A CA 1
ATOM 524 C C . TYR A 1 67 ? 1.929 -18.669 -14.701 1.00 55.59 67 TYR A C 1
ATOM 526 O O . TYR A 1 67 ? 0.882 -18.763 -15.333 1.00 55.59 67 TYR A O 1
ATOM 534 N N . LEU A 1 68 ? 2.999 -18.053 -15.206 1.00 52.25 68 LEU A N 1
ATOM 535 C CA . LEU A 1 68 ? 3.084 -17.554 -16.582 1.00 52.25 68 LEU A CA 1
ATOM 536 C C . LEU A 1 68 ? 3.331 -18.724 -17.552 1.00 52.25 68 LEU A C 1
ATOM 538 O O . LEU A 1 68 ? 4.438 -18.903 -18.062 1.00 52.25 68 LEU A O 1
ATOM 542 N N . LYS A 1 69 ? 2.316 -19.556 -17.805 1.00 46.72 69 LYS A N 1
ATOM 543 C CA . LYS A 1 69 ? 2.237 -20.252 -19.099 1.00 46.72 69 LYS A CA 1
ATOM 544 C C . LYS A 1 69 ? 1.489 -19.342 -20.068 1.00 46.72 69 LYS A C 1
ATOM 546 O O . LYS A 1 69 ? 0.681 -18.527 -19.651 1.00 46.72 69 LYS A O 1
ATOM 551 N N . THR A 1 70 ? 1.832 -19.450 -21.34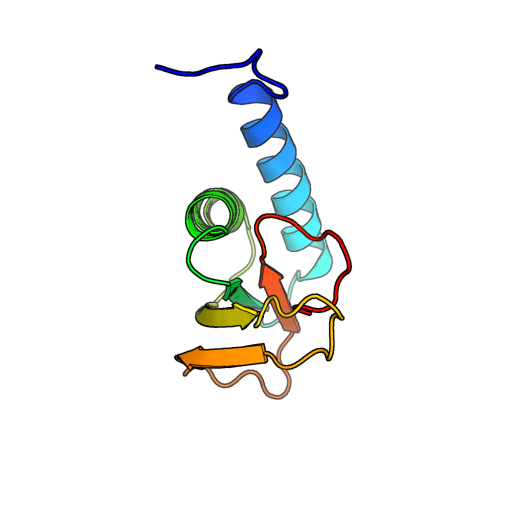7 1.00 49.88 70 THR A N 1
ATOM 552 C CA . THR A 1 70 ? 1.478 -18.559 -22.469 1.00 49.88 70 THR A CA 1
ATOM 553 C C . THR A 1 70 ? -0.008 -18.249 -22.668 1.00 49.88 70 THR A C 1
ATOM 555 O O . THR A 1 70 ? -0.316 -17.376 -23.467 1.00 49.88 70 THR A O 1
ATOM 558 N N . ASP A 1 71 ? -0.894 -18.880 -21.903 1.00 46.09 71 ASP A N 1
ATOM 559 C CA . ASP A 1 71 ? -2.300 -18.532 -21.769 1.00 46.09 71 ASP A CA 1
ATOM 560 C C . ASP A 1 71 ? -2.596 -18.404 -20.270 1.00 46.09 71 ASP A C 1
ATOM 562 O O . ASP A 1 71 ? -2.394 -19.348 -19.504 1.00 46.09 71 ASP A O 1
ATOM 566 N N . SER A 1 72 ? -3.014 -17.216 -19.834 1.00 47.78 72 SER A N 1
ATOM 567 C CA . SER A 1 72 ? -3.320 -16.889 -18.443 1.00 47.78 72 SER A CA 1
ATOM 568 C C . SER A 1 72 ? -4.506 -17.719 -17.937 1.00 47.78 72 SER A C 1
ATOM 570 O O . SER A 1 72 ? -5.650 -17.274 -18.009 1.00 47.78 72 SER A O 1
ATOM 572 N N . THR A 1 73 ? -4.261 -18.928 -17.434 1.00 48.62 73 THR A N 1
ATOM 573 C CA . THR A 1 73 ? -5.316 -19.786 -16.868 1.00 48.62 73 THR A CA 1
ATOM 574 C C . THR A 1 73 ? -5.738 -19.392 -15.451 1.00 48.62 73 THR A C 1
ATOM 576 O O . THR A 1 73 ? -6.614 -20.035 -14.891 1.00 48.62 73 THR A O 1
ATOM 579 N N . GLY A 1 74 ? -5.187 -18.315 -14.877 1.00 57.28 74 GLY A N 1
ATOM 580 C CA . GLY A 1 74 ? -5.622 -17.807 -13.569 1.00 57.28 74 GLY A CA 1
ATOM 581 C C . GLY A 1 74 ? -5.184 -18.655 -12.375 1.00 57.28 74 GLY A C 1
ATOM 582 O O . GLY A 1 74 ? -5.647 -18.429 -11.263 1.00 57.28 74 GLY A O 1
ATOM 583 N N . ASP A 1 75 ? -4.274 -19.611 -12.574 1.00 64.38 75 ASP A N 1
ATOM 584 C CA . ASP A 1 75 ? -3.759 -20.437 -11.486 1.00 64.38 75 ASP A CA 1
ATOM 585 C C . ASP A 1 75 ? -2.732 -19.646 -10.655 1.00 64.38 75 ASP A C 1
ATOM 587 O O . ASP A 1 75 ? -1.554 -19.511 -11.017 1.00 64.38 75 ASP A O 1
ATOM 591 N N . ILE A 1 76 ? -3.192 -19.110 -9.523 1.00 73.75 76 ILE A N 1
ATOM 592 C CA . ILE A 1 76 ? -2.358 -18.467 -8.505 1.00 73.75 76 ILE A CA 1
ATOM 593 C C . ILE A 1 76 ? -1.892 -19.535 -7.515 1.00 73.75 76 ILE A C 1
ATOM 595 O O . ILE A 1 76 ? -2.690 -20.276 -6.944 1.00 73.75 76 ILE A O 1
ATOM 599 N N . THR A 1 77 ? -0.583 -19.607 -7.273 1.00 81.56 77 THR A N 1
ATOM 600 C CA . THR A 1 77 ? -0.040 -20.414 -6.171 1.00 81.56 77 THR A CA 1
ATOM 601 C C . THR A 1 77 ? 0.195 -19.524 -4.959 1.00 81.56 77 THR A C 1
ATOM 603 O O . THR A 1 77 ? 1.004 -18.596 -5.030 1.00 81.56 77 THR A O 1
ATOM 606 N N . ILE A 1 78 ? -0.475 -19.828 -3.847 1.00 87.19 78 ILE A N 1
ATOM 607 C CA . ILE A 1 78 ? -0.240 -19.188 -2.549 1.00 87.19 78 ILE A CA 1
ATOM 608 C C . ILE A 1 78 ? 0.853 -19.972 -1.818 1.00 87.19 78 ILE A C 1
ATOM 610 O O . ILE A 1 78 ? 0.684 -21.143 -1.486 1.00 87.19 78 ILE A O 1
ATOM 614 N N . HIS A 1 79 ? 1.987 -19.320 -1.572 1.00 88.69 79 HIS A N 1
ATOM 615 C CA . HIS A 1 79 ? 3.121 -19.881 -0.826 1.00 88.69 79 HIS A CA 1
ATOM 616 C C . HIS A 1 79 ? 3.028 -19.588 0.669 1.00 88.69 79 HIS A C 1
ATOM 618 O O . HIS A 1 79 ? 3.528 -20.355 1.487 1.00 88.69 79 HIS A O 1
ATOM 624 N N . SER A 1 80 ? 2.416 -18.460 1.025 1.00 90.81 80 SER A N 1
ATOM 625 C CA . SER A 1 80 ? 2.102 -18.092 2.402 1.00 90.81 80 SER A CA 1
ATOM 626 C C . SER A 1 80 ? 0.816 -17.292 2.398 1.00 90.81 80 SER A C 1
ATOM 628 O O . SER A 1 80 ? 0.725 -16.292 1.687 1.00 90.81 80 SER A O 1
ATOM 630 N N . ASP A 1 81 ? -0.137 -17.742 3.200 1.00 92.06 81 ASP A N 1
ATOM 631 C CA . ASP A 1 81 ? -1.418 -17.075 3.395 1.00 92.06 81 ASP A CA 1
ATOM 632 C C . ASP A 1 81 ? -1.374 -16.139 4.612 1.00 92.06 81 ASP A C 1
ATOM 634 O O . ASP A 1 81 ? -0.423 -16.188 5.410 1.00 92.06 81 ASP A O 1
ATOM 638 N N . ILE A 1 82 ? -2.406 -15.308 4.747 1.00 93.69 82 ILE A N 1
ATOM 639 C CA . ILE A 1 82 ? -2.619 -14.468 5.923 1.00 93.69 82 ILE A CA 1
ATOM 640 C C . ILE A 1 82 ? -2.853 -15.315 7.177 1.00 93.69 82 ILE A C 1
ATOM 642 O O . ILE A 1 82 ? -3.361 -16.437 7.146 1.00 93.69 82 ILE A O 1
ATOM 646 N N . ARG A 1 83 ? -2.471 -14.748 8.312 1.00 93.31 83 ARG A N 1
ATOM 647 C CA . ARG A 1 83 ? -2.682 -15.270 9.665 1.00 93.31 83 ARG A CA 1
ATOM 648 C C . ARG A 1 83 ? -3.736 -14.461 10.412 1.00 93.31 83 ARG A C 1
ATOM 650 O O . ARG A 1 83 ? -4.367 -14.991 11.325 1.00 93.31 83 ARG A O 1
ATOM 657 N N . GLU A 1 84 ? -3.907 -13.193 10.048 1.00 92.94 84 GLU A N 1
ATOM 658 C CA . GLU A 1 84 ? -4.916 -12.313 10.621 1.00 92.94 84 GLU A CA 1
ATOM 659 C C . GLU A 1 84 ? -6.332 -12.763 10.245 1.00 92.94 84 GLU A C 1
ATOM 661 O O . GLU A 1 84 ? -6.630 -13.079 9.093 1.00 92.94 84 GLU A O 1
ATOM 666 N N . ASN A 1 85 ? -7.243 -12.750 11.221 1.00 93.12 85 ASN A N 1
ATOM 667 C CA . ASN A 1 85 ? -8.661 -12.964 10.944 1.00 93.12 85 ASN A CA 1
ATOM 668 C C . ASN A 1 85 ? -9.260 -11.690 10.331 1.00 93.12 85 ASN A C 1
ATOM 670 O O . ASN A 1 85 ? -9.275 -10.640 10.985 1.00 93.12 85 ASN A O 1
ATOM 674 N N . ILE A 1 86 ? -9.776 -11.814 9.109 1.00 95.50 86 ILE A N 1
ATOM 675 C CA . ILE A 1 86 ? -10.370 -10.726 8.321 1.00 95.50 86 ILE A CA 1
ATOM 676 C C . ILE A 1 86 ? -11.903 -10.761 8.260 1.00 95.50 86 ILE A C 1
ATOM 678 O O . ILE A 1 86 ? -12.503 -9.901 7.621 1.00 95.50 86 ILE A O 1
ATOM 682 N N . MET A 1 87 ? -12.549 -11.736 8.907 1.00 95.44 87 MET A N 1
ATOM 683 C CA . MET A 1 87 ? -14.012 -11.810 8.954 1.00 95.44 87 MET A CA 1
ATOM 684 C C . MET A 1 87 ? -14.594 -10.547 9.594 1.00 95.44 87 MET A C 1
ATOM 686 O O . MET A 1 87 ? -14.104 -10.103 10.630 1.00 95.44 87 MET A O 1
ATOM 690 N N . ASP A 1 88 ? -15.631 -9.992 8.962 1.00 95.50 88 ASP A N 1
ATOM 691 C CA . ASP A 1 88 ? -16.339 -8.775 9.385 1.00 95.50 88 ASP A CA 1
ATOM 692 C C . ASP A 1 88 ? -15.463 -7.509 9.494 1.00 95.50 88 ASP A C 1
ATOM 694 O O . ASP A 1 88 ? -15.878 -6.516 10.093 1.00 95.50 88 ASP A O 1
ATOM 698 N N . LYS A 1 89 ? -14.268 -7.518 8.884 1.00 96.62 89 LYS A N 1
ATOM 699 C CA . LYS A 1 89 ? -13.354 -6.370 8.825 1.00 96.62 89 LYS A CA 1
ATOM 700 C C . LYS A 1 89 ? -13.282 -5.777 7.426 1.00 96.62 89 LYS A C 1
ATOM 702 O O . LYS A 1 89 ? -13.521 -6.445 6.421 1.00 96.62 89 LYS A O 1
ATOM 707 N N . ASP A 1 90 ? -12.882 -4.515 7.364 1.00 97.81 90 ASP A N 1
ATOM 708 C CA . ASP A 1 90 ? -12.555 -3.860 6.109 1.00 97.81 90 ASP A CA 1
ATOM 709 C C . ASP A 1 90 ? -11.130 -4.244 5.688 1.00 97.81 90 ASP A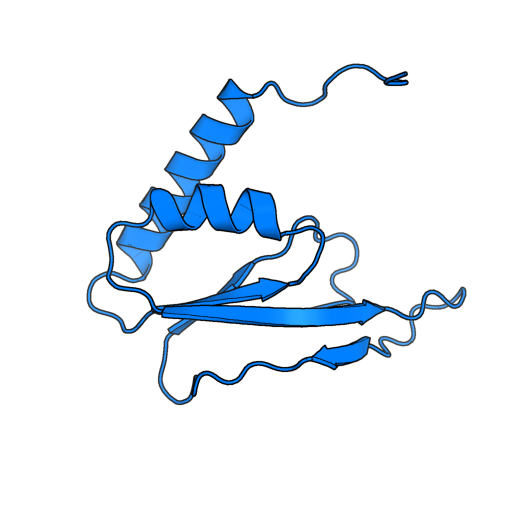 C 1
ATOM 711 O O . ASP A 1 90 ? -10.169 -4.045 6.434 1.00 97.81 90 ASP A O 1
ATOM 715 N N . VAL A 1 91 ? -10.983 -4.777 4.475 1.00 97.44 91 VAL A N 1
ATOM 716 C CA . VAL A 1 91 ? -9.696 -5.253 3.953 1.00 97.44 91 VAL A CA 1
ATOM 717 C C . VAL A 1 91 ? -9.196 -4.333 2.843 1.00 97.44 91 VAL A C 1
ATOM 719 O O . VAL A 1 91 ? -9.891 -4.103 1.854 1.00 97.44 91 VAL A O 1
ATOM 722 N N . LEU A 1 92 ? -7.963 -3.843 2.986 1.00 97.50 92 LEU A N 1
ATOM 723 C CA . LEU A 1 92 ? -7.226 -3.127 1.945 1.00 97.50 92 LEU A CA 1
ATOM 724 C C . LEU A 1 92 ? -6.092 -4.013 1.428 1.00 97.50 92 LEU A C 1
ATOM 726 O O . LEU A 1 92 ? -5.070 -4.174 2.094 1.00 97.50 92 LEU A O 1
ATOM 730 N N . LEU A 1 93 ? -6.267 -4.566 0.231 1.00 95.12 93 LEU A N 1
ATOM 731 C CA . LEU A 1 93 ? -5.227 -5.314 -0.469 1.00 95.12 93 LEU A CA 1
ATOM 732 C C . LEU A 1 93 ? -4.296 -4.349 -1.219 1.00 95.12 93 LEU A C 1
ATOM 734 O O . LEU A 1 93 ? -4.765 -3.438 -1.902 1.00 95.12 93 LEU A O 1
ATOM 738 N N . VAL A 1 94 ? -2.984 -4.535 -1.080 1.00 95.75 94 VAL A N 1
ATOM 739 C CA . VAL A 1 94 ? -1.958 -3.660 -1.661 1.00 95.75 94 VAL A CA 1
ATOM 740 C C . VAL A 1 94 ? -1.008 -4.466 -2.544 1.00 95.75 94 VAL A C 1
ATOM 742 O O . VAL A 1 94 ? -0.340 -5.392 -2.077 1.00 95.75 94 VAL A O 1
ATOM 745 N N . GLU A 1 95 ? -0.922 -4.064 -3.811 1.00 90.94 95 GLU A N 1
ATOM 746 C CA . GLU A 1 95 ? -0.066 -4.635 -4.855 1.00 90.94 95 GLU A CA 1
ATOM 747 C C . GLU A 1 95 ? 0.805 -3.528 -5.482 1.00 90.94 95 GLU A C 1
ATOM 749 O O . GLU A 1 95 ? 0.486 -2.341 -5.365 1.00 90.94 95 GLU A O 1
ATOM 754 N N . ASP A 1 96 ? 1.930 -3.885 -6.105 1.00 90.69 96 ASP A N 1
ATOM 755 C CA . ASP A 1 96 ? 2.822 -2.925 -6.766 1.00 90.69 96 ASP A CA 1
ATOM 756 C C . ASP A 1 96 ? 2.323 -2.511 -8.154 1.00 90.69 96 ASP A C 1
ATOM 758 O O . ASP A 1 96 ? 2.424 -1.333 -8.508 1.00 90.69 96 ASP A O 1
ATOM 762 N N . ILE A 1 97 ? 1.800 -3.456 -8.941 1.00 88.44 97 ILE A N 1
ATOM 763 C CA . ILE A 1 97 ? 1.284 -3.221 -10.293 1.00 88.44 97 ILE A CA 1
ATOM 764 C C . ILE A 1 97 ? 0.091 -4.137 -10.561 1.00 88.44 97 ILE A C 1
ATOM 766 O O . ILE A 1 97 ? 0.184 -5.349 -10.411 1.00 88.44 97 ILE A O 1
ATOM 770 N N . ILE A 1 98 ? -0.991 -3.552 -11.075 1.00 83.50 98 ILE A N 1
ATOM 771 C CA . ILE A 1 98 ? -2.121 -4.290 -11.641 1.00 83.50 98 ILE A CA 1
ATOM 772 C C . ILE A 1 98 ? -2.069 -4.112 -13.160 1.00 83.50 98 ILE A C 1
ATOM 774 O O . ILE A 1 98 ? -2.205 -2.991 -13.648 1.00 83.50 98 ILE A O 1
ATOM 778 N N . ASP A 1 99 ? -1.850 -5.206 -13.892 1.00 78.12 99 ASP A N 1
ATOM 779 C CA . ASP A 1 99 ? -1.833 -5.216 -15.364 1.00 78.12 99 ASP A CA 1
ATOM 780 C C . ASP A 1 99 ? -3.121 -5.848 -15.919 1.00 78.12 99 ASP A C 1
ATOM 782 O O . ASP A 1 99 ? -4.092 -5.150 -16.205 1.00 78.12 99 ASP A O 1
ATOM 786 N N . SER A 1 100 ? -3.182 -7.184 -15.977 1.00 69.75 100 SER A N 1
ATOM 787 C CA . SER A 1 100 ? -4.370 -7.928 -16.426 1.00 69.75 100 SER A CA 1
ATOM 788 C C . SER A 1 100 ? -5.406 -8.182 -15.328 1.00 69.75 100 SER A C 1
ATOM 790 O O . SER A 1 100 ? -6.519 -8.607 -15.627 1.00 69.75 100 SER A O 1
ATOM 792 N N . GLY A 1 101 ? -5.034 -7.977 -14.060 1.00 65.56 101 GLY A N 1
ATOM 793 C CA . GLY A 1 101 ? -5.867 -8.294 -12.897 1.00 65.56 101 GLY A CA 1
ATOM 794 C C . GLY A 1 101 ? -6.025 -9.791 -12.610 1.00 65.56 101 GLY A C 1
ATOM 795 O O . GLY A 1 101 ? -6.759 -10.136 -11.705 1.00 65.56 101 GLY A O 1
ATOM 796 N N . VAL A 1 102 ? -5.341 -10.686 -13.335 1.00 59.72 102 VAL A N 1
ATOM 797 C CA . VAL A 1 102 ? -5.481 -12.152 -13.171 1.00 59.72 102 VAL A CA 1
ATOM 798 C C . VAL A 1 102 ? -4.856 -12.675 -11.866 1.00 59.72 102 VAL A C 1
ATOM 800 O O . VAL A 1 102 ? -5.176 -13.771 -11.421 1.00 59.72 102 VAL A O 1
ATOM 803 N N . THR A 1 103 ? -3.954 -11.905 -11.255 1.00 56.56 103 THR A N 1
ATOM 804 C CA . THR A 1 103 ? -3.378 -12.206 -9.932 1.00 56.56 103 THR A CA 1
ATOM 805 C C . THR A 1 103 ? -4.321 -11.812 -8.781 1.00 56.56 103 THR A C 1
ATOM 807 O O . THR A 1 103 ? -4.077 -12.224 -7.648 1.00 56.56 103 THR A O 1
ATOM 810 N N . LEU A 1 104 ? -5.378 -11.036 -9.064 1.00 55.62 104 LEU A N 1
ATOM 811 C CA . LEU A 1 104 ? -6.360 -10.524 -8.102 1.00 55.62 104 LEU A CA 1
ATOM 812 C C . LEU A 1 104 ? -7.691 -11.280 -8.171 1.00 55.62 104 LEU A C 1
ATOM 814 O O . LEU A 1 104 ? -8.142 -11.606 -9.291 1.00 55.62 104 LEU A O 1
#

Radius of gyration: 15.6 Å; Cα contacts (8 Å, |Δi|>4): 136; chains: 1; bounding box: 40×34×36 Å